Protein AF-X1PPK2-F1 (afdb_monomer)

Solvent-accessible surface area (backbone atoms only — not comparable to full-atom values): 7615 Å² total; per-residue (Å²): 121,69,66,65,54,54,52,51,52,50,57,56,57,75,68,59,89,63,65,66,67,60,60,50,61,75,38,48,66,65,49,51,57,54,49,51,55,31,54,77,67,44,53,48,59,56,60,66,64,63,65,46,73,66,61,50,49,51,48,36,63,73,54,43,56,76,44,48,62,61,53,51,64,71,42,44,66,58,52,52,54,48,46,67,59,46,49,61,52,51,51,56,45,51,56,57,46,70,77,47,70,69,88,47,71,68,32,45,51,51,46,51,53,53,44,55,56,55,56,70,69,67,75,87,73,72,82,82,126

pLDDT: mean 92.67, std 8.76, range [48.91, 98.0]

Mean predicted aligned error: 8.3 Å

Organism: NCBI:txid412755

Sequence (129 aa):
MNKRRNERIRSGVEKVTEAPGKKAAAAVEKMRVNINAALDSGRWEAEVGRVTLEEWRSKMLEKGVPRVRAGAEAAKPEMEAFSAALFPHIES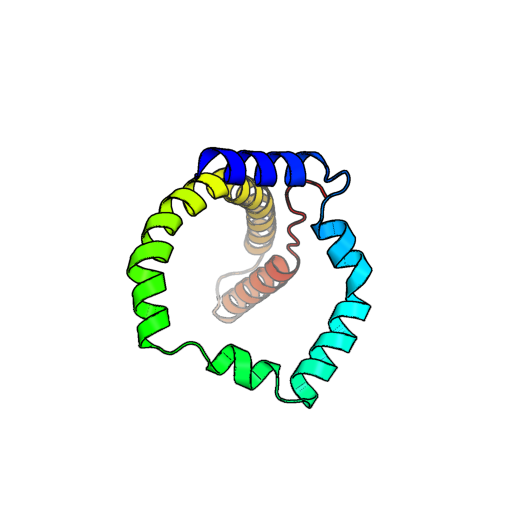QQAKLKAMPSVSLEDNISRMVTFVRGMAEFTWKGRAR

Radius of gyration: 23.47 Å; Cα contacts (8 Å, |Δi|>4): 35; chains: 1; bounding box: 45×36×68 Å

Structure (mmCIF, N/CA/C/O backbone):
data_AF-X1PPK2-F1
#
_entry.id   AF-X1PPK2-F1
#
loop_
_atom_site.group_PDB
_atom_site.id
_atom_site.type_symbol
_atom_site.label_atom_id
_atom_site.label_alt_id
_atom_site.label_comp_id
_atom_site.label_asym_id
_atom_site.label_entity_id
_atom_site.label_seq_id
_atom_site.pdbx_PDB_ins_code
_atom_site.Cartn_x
_atom_site.Cartn_y
_atom_site.Cartn_z
_atom_site.occupancy
_atom_site.B_iso_or_equiv
_atom_site.auth_seq_id
_atom_site.auth_comp_id
_atom_site.auth_asym_id
_atom_site.auth_atom_id
_atom_site.pdbx_PDB_model_num
ATOM 1 N N . MET A 1 1 ? -11.012 16.366 30.500 1.00 57.69 1 MET A N 1
ATOM 2 C CA . MET A 1 1 ? -11.179 14.924 30.183 1.00 57.69 1 MET A CA 1
ATOM 3 C C . MET A 1 1 ? -10.197 14.401 29.117 1.00 57.69 1 MET A C 1
ATOM 5 O O . MET A 1 1 ? -9.641 13.331 29.316 1.00 57.69 1 MET A O 1
ATOM 9 N N . ASN A 1 2 ? -9.893 15.149 28.042 1.00 61.66 2 ASN A N 1
ATOM 10 C CA . ASN A 1 2 ? -8.995 14.695 26.954 1.00 61.66 2 ASN A CA 1
ATOM 11 C C . ASN A 1 2 ? -7.517 14.460 27.341 1.00 61.66 2 ASN A C 1
ATOM 13 O O . ASN A 1 2 ? -6.876 13.585 26.763 1.00 61.66 2 ASN A O 1
ATOM 17 N N . LYS A 1 3 ? -6.980 15.190 28.329 1.00 62.62 3 LYS A N 1
ATOM 18 C CA . LYS A 1 3 ? -5.562 15.105 28.732 1.00 62.62 3 LYS A CA 1
ATOM 19 C C . LYS A 1 3 ? -5.167 13.709 29.261 1.00 62.62 3 LYS A C 1
ATOM 21 O O . LYS A 1 3 ? -4.239 13.105 28.735 1.00 62.62 3 LYS A O 1
ATOM 26 N N . ARG A 1 4 ? -5.982 13.126 30.158 1.00 82.19 4 ARG A N 1
ATOM 27 C CA . ARG A 1 4 ? -5.773 11.771 30.721 1.00 82.19 4 ARG A CA 1
ATOM 28 C C . ARG A 1 4 ? -5.821 10.654 29.670 1.00 82.19 4 ARG A C 1
ATOM 30 O O . ARG A 1 4 ? -5.131 9.651 29.803 1.00 82.19 4 ARG A O 1
ATOM 37 N N . ARG A 1 5 ? -6.637 10.794 28.617 1.00 82.44 5 ARG A N 1
ATOM 38 C CA . ARG A 1 5 ? -6.713 9.801 27.527 1.00 82.44 5 ARG A CA 1
ATOM 39 C C . ARG A 1 5 ? -5.435 9.803 26.692 1.00 82.44 5 ARG A C 1
ATOM 41 O O . ARG A 1 5 ? -4.897 8.738 26.412 1.00 82.44 5 ARG A O 1
ATOM 48 N N . ASN A 1 6 ? -4.951 10.984 26.314 1.00 89.56 6 ASN A N 1
ATOM 49 C CA . ASN A 1 6 ? -3.741 11.104 25.503 1.00 89.56 6 ASN A CA 1
ATOM 50 C C . ASN A 1 6 ? -2.504 10.612 26.272 1.00 89.56 6 ASN A C 1
ATOM 52 O O . ASN A 1 6 ? -1.660 9.938 25.692 1.00 89.56 6 ASN A O 1
ATOM 56 N N . GLU A 1 7 ? -2.433 10.871 27.580 1.00 90.94 7 GLU A N 1
ATOM 57 C CA . GLU A 1 7 ? -1.380 10.343 28.460 1.00 90.94 7 GLU A CA 1
ATOM 58 C C . GLU A 1 7 ? -1.418 8.810 28.555 1.00 90.94 7 GLU A C 1
ATOM 60 O O . GLU A 1 7 ? -0.377 8.164 28.467 1.00 90.94 7 GLU A O 1
ATOM 65 N N . ARG A 1 8 ? -2.611 8.204 28.642 1.00 90.50 8 ARG A N 1
ATOM 66 C CA . ARG A 1 8 ? -2.763 6.738 28.611 1.00 90.50 8 ARG A CA 1
ATOM 67 C C . ARG A 1 8 ? -2.324 6.127 27.282 1.00 90.50 8 ARG A C 1
ATOM 69 O O . ARG A 1 8 ? -1.670 5.090 27.295 1.00 90.50 8 ARG A O 1
ATOM 76 N N . ILE A 1 9 ? -2.672 6.755 26.155 1.00 91.31 9 ILE A N 1
ATOM 77 C CA . ILE A 1 9 ? -2.232 6.300 24.826 1.00 91.31 9 ILE A CA 1
ATOM 78 C C . ILE A 1 9 ? -0.709 6.375 24.734 1.00 91.31 9 ILE A C 1
ATOM 80 O O . ILE A 1 9 ? -0.082 5.387 24.366 1.00 91.31 9 ILE A O 1
ATOM 84 N N . ARG A 1 10 ? -0.117 7.510 25.128 1.00 91.81 10 ARG A N 1
ATOM 85 C CA . ARG A 1 10 ? 1.337 7.693 25.145 1.00 91.81 10 ARG A CA 1
ATOM 86 C C . ARG A 1 10 ? 2.023 6.608 25.976 1.00 91.81 10 ARG A C 1
ATOM 88 O O . ARG A 1 10 ? 2.861 5.894 25.444 1.00 91.81 10 ARG A O 1
ATOM 95 N N . SER A 1 11 ? 1.589 6.415 27.222 1.00 93.19 11 SER A N 1
ATOM 96 C CA . SER A 1 11 ? 2.155 5.392 28.109 1.00 93.19 11 SER A CA 1
ATOM 97 C C . SER A 1 11 ? 2.002 3.972 27.551 1.00 93.19 11 SER A C 1
ATOM 99 O O . SER A 1 11 ? 2.882 3.137 27.734 1.00 93.19 11 SER A O 1
ATOM 101 N N . GLY A 1 12 ? 0.896 3.674 26.862 1.00 91.31 12 GLY A N 1
ATOM 102 C CA . GLY A 1 12 ? 0.707 2.389 26.190 1.00 91.31 12 GLY A CA 1
ATOM 103 C C . GLY A 1 12 ? 1.696 2.169 25.044 1.00 91.31 12 GLY A C 1
ATOM 104 O O . GLY A 1 12 ? 2.250 1.081 24.928 1.00 91.31 12 GLY A O 1
ATOM 105 N N . VAL A 1 13 ? 1.946 3.203 24.235 1.00 92.69 13 VAL A N 1
ATOM 106 C CA . VAL A 1 13 ? 2.918 3.161 23.130 1.00 92.69 13 VAL A CA 1
ATOM 107 C C . VAL A 1 13 ? 4.348 3.036 23.657 1.00 92.69 13 VAL A C 1
ATOM 109 O O . VAL A 1 13 ? 5.098 2.204 23.162 1.00 92.69 13 VAL A O 1
ATOM 112 N N . GLU A 1 14 ? 4.711 3.788 24.696 1.00 93.44 14 GLU A N 1
ATOM 113 C CA . GLU A 1 14 ? 6.047 3.747 25.317 1.00 93.44 14 GLU A CA 1
ATOM 114 C C . GLU A 1 14 ? 6.399 2.370 25.909 1.00 93.44 14 GLU A C 1
ATOM 116 O O . GLU A 1 14 ? 7.571 2.037 26.051 1.00 93.44 14 GLU A O 1
ATOM 121 N N . LYS A 1 15 ? 5.397 1.539 26.223 1.00 94.44 15 LYS A N 1
ATOM 122 C CA . LYS A 1 15 ? 5.590 0.164 26.713 1.00 94.44 15 LYS A CA 1
ATOM 123 C C . LYS A 1 15 ? 5.834 -0.865 25.604 1.00 94.44 15 LYS A C 1
ATOM 125 O O . LYS A 1 15 ? 6.106 -2.025 25.910 1.00 94.44 15 LYS A O 1
ATOM 130 N N . VAL A 1 16 ? 5.700 -0.495 24.331 1.00 92.25 16 VAL A N 1
ATOM 131 C CA . VAL A 1 16 ? 5.925 -1.409 23.205 1.00 92.25 16 VAL A CA 1
ATOM 132 C C . VAL A 1 16 ? 7.429 -1.588 22.991 1.00 92.25 16 VAL A C 1
ATOM 134 O O . VAL A 1 16 ? 8.114 -0.672 22.555 1.00 92.25 16 VAL A O 1
ATOM 137 N N . THR A 1 17 ? 7.942 -2.786 23.276 1.00 93.00 17 THR A N 1
ATOM 138 C CA . THR A 1 17 ? 9.380 -3.112 23.199 1.00 93.00 17 THR A CA 1
ATOM 139 C C . THR A 1 17 ? 9.817 -3.759 21.882 1.00 93.00 17 THR A C 1
ATOM 141 O O . THR A 1 17 ? 11.006 -3.921 21.635 1.00 93.00 17 THR A O 1
ATOM 144 N N . GLU A 1 18 ? 8.870 -4.138 21.025 1.00 91.56 18 GLU A N 1
ATOM 145 C CA . GLU A 1 18 ? 9.122 -4.742 19.715 1.00 91.56 18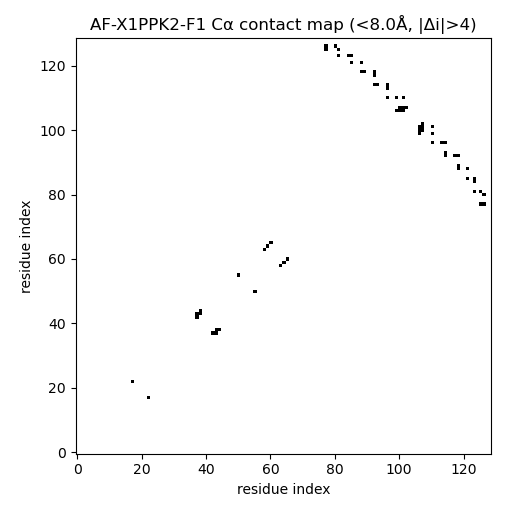 GLU A CA 1
ATOM 146 C C . GLU A 1 18 ? 8.122 -4.183 18.704 1.00 91.56 18 GLU A C 1
ATOM 148 O O . GLU A 1 18 ? 6.955 -3.973 19.041 1.00 91.56 18 GLU A O 1
ATOM 153 N N . ALA A 1 19 ? 8.561 -3.993 17.456 1.00 90.19 19 ALA A N 1
ATOM 154 C CA . ALA A 1 19 ? 7.704 -3.555 16.363 1.00 90.19 19 ALA A CA 1
ATOM 155 C C . ALA A 1 19 ? 6.437 -4.439 16.264 1.00 90.19 19 ALA A C 1
ATOM 157 O O . ALA A 1 19 ? 6.545 -5.635 15.975 1.00 90.19 19 ALA A O 1
ATOM 158 N N . PRO A 1 20 ? 5.222 -3.882 16.442 1.00 91.00 20 PRO A N 1
ATOM 159 C CA . PRO A 1 20 ? 3.982 -4.661 16.408 1.00 91.00 20 PRO A CA 1
ATOM 160 C C . PRO A 1 20 ? 3.793 -5.443 15.104 1.00 91.00 20 PRO A C 1
ATOM 162 O O . PRO A 1 20 ? 3.278 -6.559 15.121 1.00 91.00 20 PRO A O 1
ATOM 165 N N . GLY A 1 21 ? 4.269 -4.893 13.980 1.00 91.12 21 GLY A N 1
ATOM 166 C CA . GLY A 1 21 ? 4.233 -5.554 12.675 1.00 91.12 21 GLY A CA 1
ATOM 167 C C . GLY A 1 21 ? 5.042 -6.853 12.622 1.00 91.12 21 GLY A C 1
ATOM 168 O O . GLY A 1 21 ? 4.612 -7.805 11.979 1.00 91.12 21 GLY A O 1
ATOM 169 N N . LYS A 1 22 ? 6.160 -6.945 13.354 1.00 92.75 22 LYS A N 1
ATOM 170 C CA . LYS A 1 22 ? 6.966 -8.172 13.434 1.00 92.75 22 LYS A CA 1
ATOM 171 C C . LYS A 1 22 ? 6.213 -9.282 14.168 1.00 92.75 22 LYS A C 1
ATOM 173 O O . LYS A 1 22 ? 6.128 -10.402 13.669 1.00 92.75 22 LYS A O 1
ATOM 178 N N . LYS A 1 23 ? 5.582 -8.948 15.298 1.00 91.56 23 LYS A N 1
ATOM 179 C CA . LYS A 1 23 ? 4.698 -9.877 16.022 1.00 91.56 23 LYS A CA 1
ATOM 180 C C . LYS A 1 23 ? 3.504 -10.310 15.171 1.00 91.56 23 LYS A C 1
ATOM 182 O O . LYS A 1 23 ? 3.147 -11.484 15.182 1.00 91.56 23 LYS A O 1
ATOM 187 N N . ALA A 1 24 ? 2.906 -9.384 14.421 1.00 92.19 24 ALA A N 1
ATOM 188 C CA . ALA A 1 24 ? 1.793 -9.691 13.527 1.00 92.19 24 ALA A CA 1
ATOM 189 C C . ALA A 1 24 ? 2.212 -10.650 12.401 1.00 92.19 24 ALA A C 1
ATOM 191 O O . ALA A 1 24 ? 1.521 -11.635 12.156 1.00 92.19 24 ALA A O 1
ATOM 192 N N . ALA A 1 25 ? 3.369 -10.415 11.773 1.00 93.06 25 ALA A N 1
ATOM 193 C CA . ALA A 1 25 ? 3.905 -11.284 10.728 1.00 93.06 25 ALA A CA 1
ATOM 194 C C . ALA A 1 25 ? 4.167 -12.712 11.237 1.00 93.06 25 ALA A C 1
ATOM 196 O O . ALA A 1 25 ? 3.813 -13.680 10.568 1.00 93.06 25 ALA A O 1
ATOM 197 N N . ALA A 1 26 ? 4.707 -12.855 12.451 1.00 95.06 26 ALA A N 1
ATOM 198 C CA . ALA A 1 26 ? 4.906 -14.161 13.081 1.00 95.06 26 ALA A CA 1
ATOM 199 C C . ALA A 1 26 ? 3.586 -14.909 13.369 1.00 95.06 26 ALA A C 1
ATOM 201 O O . ALA A 1 26 ? 3.579 -16.130 13.490 1.00 95.06 26 ALA A O 1
ATOM 202 N N . ALA A 1 27 ? 2.460 -14.194 13.455 1.00 95.75 27 ALA A N 1
ATOM 203 C CA . ALA A 1 27 ? 1.139 -14.749 13.738 1.00 95.75 27 ALA A CA 1
ATOM 204 C C . ALA A 1 27 ? 0.289 -15.011 12.476 1.00 95.75 27 ALA A C 1
ATOM 206 O O . ALA A 1 27 ? -0.929 -15.177 12.590 1.00 95.75 27 ALA A O 1
ATOM 207 N N . VAL A 1 28 ? 0.898 -15.062 11.284 1.00 96.50 28 VAL A N 1
ATOM 208 C CA . VAL A 1 28 ? 0.178 -15.207 10.004 1.00 96.50 28 VAL A CA 1
ATOM 209 C C . VAL A 1 28 ? -0.742 -16.431 9.961 1.00 96.50 28 VAL A C 1
ATOM 211 O O . VAL A 1 28 ? -1.869 -16.329 9.482 1.00 96.50 28 VAL A O 1
ATOM 214 N N . GLU A 1 29 ? -0.327 -17.565 10.526 1.00 97.25 29 GLU A N 1
ATOM 215 C CA . GLU A 1 29 ? -1.152 -18.776 10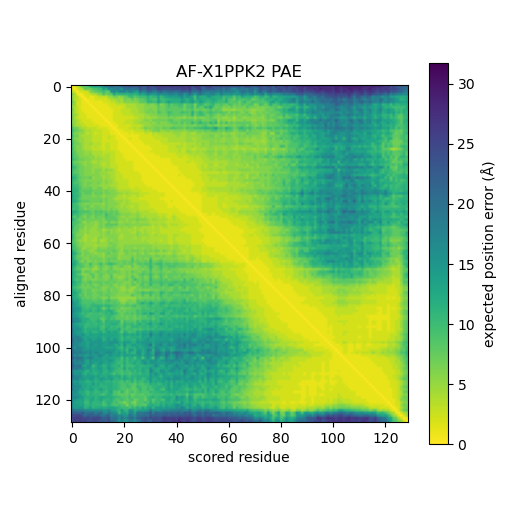.489 1.00 97.25 29 GLU A CA 1
ATOM 216 C C . GLU A 1 29 ? -2.368 -18.670 11.414 1.00 97.25 29 GLU A C 1
ATOM 218 O O . GLU A 1 29 ? -3.489 -19.006 11.038 1.00 97.25 29 GLU A O 1
ATOM 223 N N . LYS A 1 30 ? -2.186 -18.062 12.594 1.00 97.06 30 LYS A N 1
ATOM 224 C CA . LYS A 1 30 ? -3.306 -17.723 13.478 1.00 97.06 30 LYS A CA 1
ATOM 225 C C . LYS A 1 30 ? -4.293 -16.789 12.775 1.00 97.06 30 LYS A C 1
ATOM 227 O O . LYS A 1 30 ? -5.501 -16.954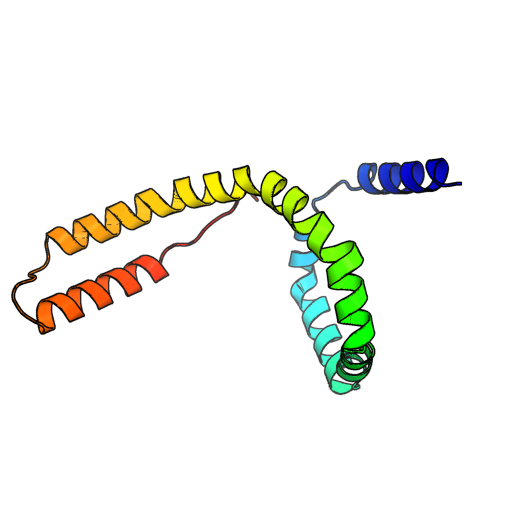 12.937 1.00 97.06 30 LYS A O 1
ATOM 232 N N . MET A 1 31 ? -3.808 -15.805 12.018 1.00 96.81 31 MET A N 1
ATOM 233 C CA . MET A 1 31 ? -4.669 -14.918 11.233 1.00 96.81 31 MET A CA 1
ATOM 234 C C . MET A 1 31 ? -5.449 -15.702 10.172 1.00 96.81 31 MET A C 1
ATOM 236 O O . MET A 1 31 ? -6.665 -15.542 10.099 1.00 96.81 31 MET A O 1
ATOM 240 N N . ARG A 1 32 ? -4.784 -16.582 9.412 1.00 97.50 32 ARG A N 1
ATOM 241 C CA . ARG A 1 32 ? -5.408 -17.412 8.368 1.00 97.50 32 ARG A CA 1
ATOM 242 C C . ARG A 1 32 ? -6.572 -18.239 8.914 1.00 97.50 32 ARG A C 1
ATOM 244 O O . ARG A 1 32 ? -7.688 -18.114 8.416 1.00 97.50 32 ARG A O 1
ATOM 251 N N . VAL A 1 33 ? -6.330 -19.021 9.967 1.00 98.00 33 VAL A N 1
ATOM 252 C CA . VAL A 1 33 ? -7.351 -19.889 10.581 1.00 98.00 33 VAL A CA 1
ATOM 253 C C . VAL A 1 33 ? -8.562 -19.080 11.050 1.00 98.00 33 VAL A C 1
ATOM 255 O O . VAL A 1 33 ? -9.704 -19.437 10.771 1.00 98.00 33 VAL A O 1
ATOM 258 N N . ASN A 1 34 ? -8.327 -17.956 11.733 1.00 97.06 34 ASN A N 1
ATOM 259 C CA . ASN A 1 34 ? -9.415 -17.153 12.292 1.00 97.06 34 ASN A CA 1
ATOM 260 C C . ASN A 1 34 ? -10.199 -16.368 11.234 1.00 97.06 34 ASN A C 1
ATOM 262 O O . ASN A 1 34 ? -11.391 -16.129 11.431 1.00 97.06 34 ASN A O 1
ATOM 266 N N . ILE A 1 35 ? -9.556 -15.954 10.137 1.00 96.12 35 ILE A N 1
ATOM 267 C CA . ILE A 1 35 ? -10.252 -15.316 9.015 1.00 96.12 35 ILE A CA 1
ATOM 268 C C . ILE A 1 35 ? -11.166 -16.324 8.334 1.00 96.12 35 ILE A C 1
ATOM 270 O O . ILE A 1 35 ? -12.336 -16.008 8.155 1.00 96.12 35 ILE A O 1
ATOM 274 N N . ASN A 1 36 ? -10.686 -17.535 8.039 1.00 98.00 36 ASN A N 1
ATOM 275 C CA . ASN A 1 36 ? -11.521 -18.567 7.420 1.00 98.00 36 ASN A CA 1
ATOM 276 C C . ASN A 1 36 ? -12.751 -18.872 8.283 1.00 98.00 36 ASN A C 1
ATOM 278 O O . ASN A 1 36 ? -13.869 -18.757 7.805 1.00 98.00 36 ASN A O 1
ATOM 282 N N . ALA A 1 37 ? -12.572 -19.076 9.591 1.00 97.94 37 ALA A N 1
ATOM 283 C CA . ALA A 1 37 ? -13.705 -19.259 10.501 1.00 97.94 37 ALA A CA 1
ATOM 284 C C . ALA A 1 37 ? -14.679 -18.057 10.526 1.00 97.94 37 ALA A C 1
ATOM 286 O O . ALA A 1 37 ? -15.886 -18.223 10.715 1.00 97.94 37 ALA A O 1
ATOM 287 N N . ALA A 1 38 ? -14.185 -16.823 10.361 1.00 97.88 38 ALA A N 1
ATOM 288 C CA . ALA A 1 38 ? -15.030 -15.627 10.295 1.00 97.88 38 ALA A CA 1
ATOM 289 C C . ALA A 1 38 ? -15.812 -15.511 8.977 1.00 97.88 38 ALA A C 1
ATOM 291 O O . ALA A 1 38 ? -16.912 -14.956 8.983 1.00 97.88 38 ALA A O 1
ATOM 292 N N . LEU A 1 39 ? -15.229 -15.998 7.879 1.00 97.44 39 LEU A N 1
ATOM 293 C CA . LEU A 1 39 ? -15.878 -16.100 6.575 1.00 97.44 39 LEU A CA 1
ATOM 294 C C . LEU A 1 39 ? -16.951 -17.193 6.614 1.00 97.44 39 LEU A C 1
ATOM 296 O O . LEU A 1 39 ? -18.111 -16.900 6.351 1.00 97.44 39 LEU A O 1
ATOM 300 N N . ASP A 1 40 ? -16.595 -18.398 7.064 1.00 97.94 40 ASP A N 1
ATOM 301 C CA . ASP A 1 40 ? -17.493 -19.561 7.114 1.00 97.94 40 ASP A CA 1
ATOM 302 C C . ASP A 1 40 ? -18.720 -19.322 8.008 1.00 97.94 40 ASP A C 1
ATOM 304 O O . ASP A 1 40 ? -19.810 -19.818 7.742 1.00 97.94 40 ASP A O 1
ATOM 308 N N . SER A 1 41 ? -18.560 -18.533 9.075 1.00 97.69 41 SER A N 1
ATOM 309 C CA . SER A 1 41 ? -19.662 -18.168 9.978 1.00 97.69 41 SER A CA 1
ATOM 310 C C . SER A 1 41 ? -20.534 -17.007 9.483 1.00 97.69 41 SER A C 1
ATOM 312 O O . SER A 1 41 ? -21.475 -16.630 10.180 1.00 97.69 41 SER A O 1
ATOM 314 N N . GLY A 1 42 ? -20.208 -16.373 8.350 1.00 97.44 42 GLY A N 1
ATOM 315 C CA . GLY A 1 42 ? -20.902 -15.182 7.836 1.00 97.44 42 GLY A CA 1
ATOM 316 C C . GLY A 1 42 ? -20.675 -13.901 8.653 1.00 97.44 42 GLY A C 1
ATOM 317 O O . GLY A 1 42 ? -21.139 -12.823 8.276 1.00 97.44 42 GLY A O 1
ATOM 318 N N . ARG A 1 43 ? -19.921 -13.968 9.762 1.00 97.25 43 ARG A N 1
ATOM 319 C CA . ARG A 1 43 ? -19.628 -12.804 10.617 1.00 97.25 43 ARG A CA 1
ATOM 320 C C . ARG A 1 43 ? -18.933 -11.699 9.831 1.00 97.25 43 ARG A C 1
ATOM 322 O O . ARG A 1 43 ? -19.218 -10.525 10.045 1.00 97.25 43 ARG A O 1
ATOM 329 N N . TRP A 1 44 ? -17.997 -12.066 8.959 1.00 97.12 44 TRP A N 1
ATOM 330 C CA . TRP A 1 44 ? -17.266 -11.087 8.162 1.00 97.12 44 TRP A CA 1
ATOM 331 C C . TRP A 1 44 ? -18.202 -10.288 7.245 1.00 97.12 44 TRP A C 1
ATOM 333 O O . TRP A 1 44 ? -18.138 -9.060 7.239 1.00 97.12 44 TRP A O 1
ATOM 343 N N . GLU A 1 45 ? -19.110 -10.967 6.541 1.00 96.62 45 GLU A N 1
ATOM 344 C CA . GLU A 1 45 ? -20.059 -10.333 5.618 1.00 96.62 45 GLU A CA 1
ATOM 345 C C . GLU A 1 45 ? -21.004 -9.381 6.355 1.00 96.62 45 GLU A C 1
ATOM 347 O O . GLU A 1 45 ? -21.159 -8.226 5.952 1.00 96.62 45 GLU A O 1
ATOM 352 N N . ALA A 1 46 ? -21.567 -9.828 7.481 1.00 96.69 46 ALA A N 1
ATOM 353 C CA . ALA A 1 46 ? -22.462 -9.017 8.302 1.00 96.69 46 ALA A CA 1
ATOM 354 C C . ALA A 1 46 ? -21.782 -7.734 8.815 1.00 96.69 46 ALA A C 1
ATOM 356 O O . ALA A 1 46 ? -22.372 -6.654 8.795 1.00 96.69 46 ALA A O 1
ATOM 357 N N . GLU A 1 47 ? -20.529 -7.832 9.259 1.00 95.31 47 GLU A N 1
ATOM 358 C CA . GLU A 1 47 ? -19.787 -6.699 9.817 1.00 95.31 47 GLU A CA 1
ATOM 359 C C . GLU A 1 47 ? -19.332 -5.703 8.743 1.00 95.31 47 GLU A C 1
ATOM 361 O O . GLU A 1 47 ? -19.421 -4.491 8.958 1.00 95.31 47 GLU A O 1
ATOM 366 N N . VAL A 1 48 ? -18.872 -6.187 7.584 1.00 94.00 48 VAL A N 1
ATOM 367 C CA . VAL A 1 48 ? -18.475 -5.322 6.459 1.00 94.00 48 VAL A CA 1
ATOM 368 C C . VAL A 1 48 ? -19.695 -4.639 5.840 1.00 94.00 48 VAL A C 1
ATOM 370 O O . VAL A 1 48 ? -19.630 -3.449 5.532 1.00 94.00 48 VAL A O 1
ATOM 373 N N . GLY A 1 49 ? -20.821 -5.348 5.723 1.00 94.69 49 GLY A N 1
ATOM 374 C CA . GLY A 1 49 ? -22.080 -4.801 5.213 1.00 94.69 49 GLY A CA 1
ATOM 375 C C . GLY A 1 49 ? -22.793 -3.839 6.170 1.00 94.69 49 GLY A C 1
ATOM 376 O O . GLY A 1 49 ? -23.716 -3.142 5.755 1.00 94.69 49 GLY A O 1
ATOM 377 N N . ARG A 1 50 ? -22.375 -3.763 7.442 1.00 96.69 50 ARG A N 1
ATOM 378 C CA . ARG A 1 50 ? -23.039 -2.938 8.465 1.00 96.69 50 ARG A CA 1
ATOM 379 C C . ARG A 1 50 ? -22.941 -1.435 8.201 1.00 96.69 50 ARG A C 1
ATOM 381 O O . ARG A 1 50 ? -23.833 -0.693 8.601 1.00 96.69 50 ARG A O 1
ATOM 388 N N . VAL A 1 51 ? -21.851 -0.966 7.593 1.00 94.69 51 VAL A N 1
ATOM 389 C CA . VAL A 1 51 ? -21.648 0.470 7.349 1.00 94.69 51 VAL A CA 1
ATOM 390 C C . VAL A 1 51 ? -22.420 0.876 6.101 1.00 94.69 51 VAL A C 1
ATOM 392 O O . VAL A 1 51 ? -22.118 0.421 4.999 1.00 94.69 51 VAL A O 1
ATOM 395 N N . THR A 1 52 ? -23.401 1.763 6.259 1.00 95.94 52 THR A N 1
ATOM 396 C CA . THR A 1 52 ? -24.196 2.242 5.124 1.00 95.94 52 THR A CA 1
ATOM 397 C C . THR A 1 52 ? -23.381 3.174 4.227 1.00 95.94 52 THR A C 1
ATOM 399 O O . THR A 1 52 ? -22.408 3.805 4.653 1.00 95.94 52 THR A O 1
ATOM 402 N N . LEU A 1 53 ? -23.813 3.317 2.971 1.00 95.31 53 LEU A N 1
ATOM 403 C CA . LEU A 1 53 ? -23.203 4.260 2.031 1.00 95.31 53 LEU A CA 1
ATOM 404 C C . LEU A 1 53 ? -23.225 5.702 2.563 1.00 95.31 53 LEU A C 1
ATOM 406 O O . LEU A 1 53 ? -22.263 6.445 2.374 1.00 95.31 53 LEU A O 1
ATOM 410 N N . GLU A 1 54 ? -24.310 6.097 3.227 1.00 97.62 54 GLU A N 1
ATOM 411 C CA . GLU A 1 54 ? -24.463 7.433 3.803 1.00 97.62 54 GLU A CA 1
ATOM 412 C C . GLU A 1 54 ? -23.477 7.670 4.953 1.00 97.62 54 GLU A C 1
ATOM 414 O O . GLU A 1 54 ? -22.735 8.656 4.936 1.00 97.62 54 GLU A O 1
ATOM 419 N N . GLU A 1 55 ? -23.389 6.729 5.899 1.00 96.94 55 GLU A N 1
ATOM 420 C CA . GLU A 1 55 ? -22.441 6.812 7.011 1.00 96.94 55 GLU A CA 1
ATOM 421 C C . GLU A 1 55 ? -20.995 6.854 6.502 1.00 96.94 55 GLU A C 1
ATOM 423 O O . GLU A 1 55 ? -20.176 7.646 6.983 1.00 96.94 55 GLU A O 1
ATOM 428 N N . TRP A 1 56 ? -20.675 6.029 5.502 1.00 96.69 56 TRP A N 1
ATOM 429 C CA . TRP A 1 56 ? -19.357 6.027 4.877 1.00 96.69 56 TRP A CA 1
ATOM 430 C C . TRP A 1 56 ? -19.037 7.378 4.226 1.00 96.69 56 TRP A C 1
ATOM 432 O O . TRP A 1 56 ? -17.959 7.928 4.471 1.00 96.69 56 TRP A O 1
ATOM 442 N N . ARG A 1 57 ? -19.974 7.955 3.458 1.00 97.06 57 ARG A N 1
ATOM 443 C CA . ARG A 1 57 ? -19.798 9.264 2.805 1.00 97.06 57 ARG A CA 1
ATOM 444 C C . ARG A 1 57 ? -19.556 10.371 3.825 1.00 97.06 57 ARG A C 1
ATOM 446 O O . ARG A 1 57 ? -18.571 11.093 3.683 1.00 97.06 57 ARG A O 1
ATOM 453 N N . SER A 1 58 ? -20.388 10.469 4.863 1.00 97.94 58 SER A N 1
ATOM 454 C CA . SER A 1 58 ? -20.213 11.471 5.926 1.00 97.94 58 SER A CA 1
ATOM 455 C C . SER A 1 58 ? -18.842 11.326 6.599 1.00 97.94 58 SER A C 1
ATOM 457 O O . SER A 1 58 ? -18.059 12.278 6.622 1.00 97.94 58 SER A O 1
ATOM 459 N N . LYS A 1 59 ? -18.459 10.117 7.043 1.00 96.88 59 LYS A N 1
ATOM 460 C CA . LYS A 1 59 ? -17.148 9.896 7.685 1.00 96.88 59 LYS A CA 1
ATOM 461 C C . LYS A 1 59 ? -15.976 10.233 6.766 1.00 96.88 59 LYS A C 1
ATOM 463 O O . LYS A 1 59 ? -14.984 10.802 7.234 1.00 96.88 59 LYS A O 1
ATOM 468 N N . MET A 1 60 ? -16.058 9.886 5.485 1.00 96.44 60 MET A N 1
ATOM 469 C CA . MET A 1 60 ? -14.994 10.186 4.532 1.00 96.44 60 MET A CA 1
ATOM 470 C C . MET A 1 60 ? -14.873 11.681 4.261 1.00 96.44 60 MET A C 1
ATOM 472 O O . MET A 1 60 ? -13.759 12.195 4.326 1.00 96.44 60 MET A O 1
ATOM 476 N N . LEU A 1 61 ? -15.978 12.388 4.027 1.00 96.19 61 LEU A N 1
ATOM 477 C CA . LEU A 1 61 ? -15.954 13.826 3.746 1.00 96.19 61 LEU A CA 1
ATOM 478 C C . LEU A 1 61 ? -15.526 14.643 4.971 1.00 96.19 61 LEU A C 1
ATOM 480 O O . LEU A 1 61 ? -14.675 15.521 4.862 1.00 96.19 61 LEU A O 1
ATOM 484 N N . GLU A 1 62 ? -16.055 14.323 6.150 1.00 96.50 62 GLU A N 1
ATOM 485 C CA . GLU A 1 62 ? -15.847 15.131 7.356 1.00 96.50 62 GLU A CA 1
ATOM 486 C C . GLU A 1 62 ? -14.552 14.794 8.104 1.00 96.50 62 GLU A C 1
ATOM 488 O O . GLU A 1 62 ? -13.993 15.643 8.799 1.00 96.50 62 GLU A O 1
ATOM 493 N N . LYS A 1 63 ? -14.066 13.546 8.017 1.00 94.56 63 LYS A N 1
ATOM 494 C CA . LYS A 1 63 ? -12.892 13.082 8.786 1.00 94.56 63 LYS A CA 1
ATOM 495 C C . LYS A 1 63 ? -11.777 12.543 7.907 1.00 94.56 63 LYS A C 1
ATOM 497 O O . LYS A 1 63 ? -10.612 12.778 8.220 1.00 94.56 63 LYS A O 1
ATOM 502 N N . GLY A 1 64 ? -12.114 11.802 6.855 1.00 93.19 64 GLY A N 1
ATOM 503 C CA . GLY A 1 64 ? -11.142 11.203 5.940 1.00 93.19 64 GLY A CA 1
ATOM 504 C C . GLY A 1 64 ? -10.374 12.262 5.154 1.00 93.19 64 GLY A C 1
ATOM 505 O O . GLY A 1 64 ? -9.170 12.418 5.353 1.00 93.19 64 GLY A O 1
ATOM 506 N N . VAL A 1 65 ? -11.079 13.026 4.317 1.00 93.69 65 VAL A N 1
ATOM 507 C CA . VAL A 1 65 ? -10.509 14.038 3.412 1.00 93.69 65 VAL A CA 1
ATOM 508 C C . VAL A 1 65 ? -9.610 15.041 4.148 1.00 93.69 65 VAL A C 1
ATOM 510 O O . VAL A 1 65 ? -8.469 15.216 3.713 1.00 93.69 65 VAL A O 1
ATOM 513 N N . PRO A 1 66 ? -10.004 15.621 5.303 1.00 94.69 66 PRO A N 1
ATOM 514 C CA . PRO A 1 66 ? -9.124 16.535 6.034 1.00 94.69 66 PRO A CA 1
ATOM 515 C C . PRO A 1 66 ? -7.796 15.909 6.493 1.00 94.69 66 PRO A C 1
ATOM 517 O O . PRO A 1 66 ? -6.806 16.619 6.659 1.00 94.69 66 PRO A O 1
ATOM 520 N N . ARG A 1 67 ? -7.743 14.584 6.696 1.00 93.75 67 ARG A N 1
ATOM 521 C CA . ARG A 1 67 ? -6.536 13.86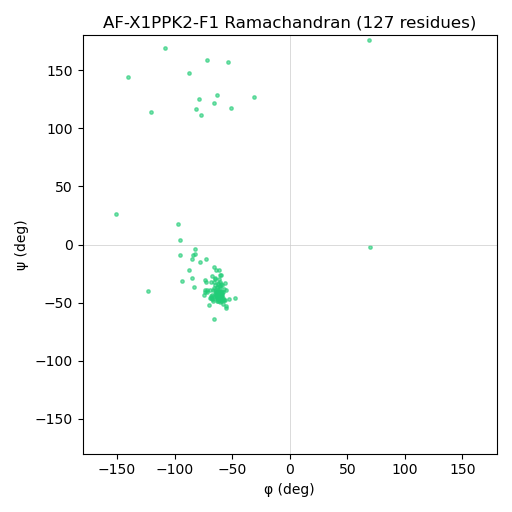7 7.150 1.00 93.75 67 ARG A CA 1
ATOM 522 C C . ARG A 1 67 ? -5.619 13.438 6.010 1.00 93.75 67 ARG A C 1
ATOM 524 O O . ARG A 1 67 ? -4.431 13.238 6.261 1.00 93.75 67 ARG A O 1
ATOM 531 N N . VAL A 1 68 ? -6.134 13.326 4.781 1.00 91.38 68 VAL A N 1
ATOM 532 C CA . VAL A 1 68 ? -5.361 12.859 3.615 1.00 91.38 68 VAL A CA 1
ATOM 533 C C . VAL A 1 68 ? -4.123 13.720 3.399 1.00 91.38 68 VAL A C 1
ATOM 535 O O . VAL A 1 68 ? -3.029 13.179 3.277 1.00 91.38 68 VAL A O 1
ATOM 538 N N . ARG A 1 69 ? -4.262 15.052 3.426 1.00 89.12 69 ARG A N 1
ATOM 539 C CA . ARG A 1 69 ? -3.127 15.961 3.202 1.00 89.12 69 ARG A CA 1
ATOM 540 C C . ARG A 1 69 ? -2.017 15.755 4.232 1.00 89.12 69 ARG A C 1
ATOM 542 O O . ARG A 1 69 ? -0.865 15.608 3.854 1.00 89.12 69 ARG A O 1
ATOM 549 N N . ALA A 1 70 ? -2.357 15.710 5.520 1.00 91.56 70 ALA A N 1
ATOM 550 C CA . ALA A 1 70 ? -1.366 15.518 6.578 1.00 91.56 70 ALA A CA 1
ATOM 551 C C . ALA A 1 70 ? -0.666 14.151 6.472 1.00 91.56 70 ALA A C 1
ATOM 553 O O . ALA A 1 70 ? 0.548 14.071 6.644 1.00 91.56 70 ALA A O 1
ATOM 554 N N . GLY A 1 71 ? -1.417 13.093 6.147 1.00 89.56 71 GLY A N 1
ATOM 555 C CA . GLY A 1 71 ? -0.851 11.765 5.906 1.00 89.56 71 GLY A CA 1
ATOM 556 C C . GLY A 1 71 ? 0.078 11.730 4.691 1.00 89.56 71 GLY A C 1
ATOM 557 O O . GLY A 1 71 ? 1.169 11.176 4.777 1.00 89.56 71 GLY A O 1
ATOM 558 N N . ALA A 1 72 ? -0.316 12.369 3.587 1.00 90.19 72 ALA A N 1
ATOM 559 C CA . ALA A 1 72 ? 0.487 12.446 2.370 1.00 90.19 72 ALA A CA 1
ATOM 560 C C . ALA A 1 72 ? 1.804 13.202 2.595 1.00 90.19 72 ALA A C 1
ATOM 562 O O . ALA A 1 72 ? 2.861 12.718 2.202 1.00 90.19 72 ALA A O 1
ATOM 563 N N . GLU A 1 73 ? 1.759 14.348 3.281 1.00 92.44 73 GLU A N 1
ATOM 564 C CA . GLU A 1 73 ? 2.961 15.108 3.646 1.00 92.44 73 GLU A CA 1
ATOM 565 C C . GLU A 1 73 ? 3.918 14.278 4.514 1.00 92.44 73 GLU A C 1
ATOM 567 O O . GLU A 1 73 ? 5.118 14.248 4.253 1.00 92.44 73 GLU A O 1
ATOM 572 N N . ALA A 1 74 ? 3.392 13.538 5.496 1.00 91.19 74 ALA A N 1
ATOM 573 C CA . ALA A 1 74 ? 4.199 12.666 6.349 1.00 91.19 74 ALA A CA 1
ATOM 574 C C . ALA A 1 74 ? 4.801 11.461 5.599 1.00 91.19 74 ALA A C 1
ATOM 576 O O . ALA A 1 74 ? 5.849 10.955 6.002 1.00 91.19 74 ALA A O 1
ATOM 577 N N . ALA A 1 75 ? 4.162 11.007 4.516 1.00 90.69 75 ALA A N 1
ATOM 578 C CA . ALA A 1 75 ? 4.616 9.884 3.697 1.00 90.69 75 ALA A CA 1
ATOM 579 C C . ALA A 1 75 ? 5.638 10.276 2.612 1.00 90.69 75 ALA A C 1
ATOM 581 O O . ALA A 1 75 ? 6.295 9.392 2.057 1.00 90.69 75 ALA A O 1
ATOM 582 N N . LYS A 1 76 ? 5.828 11.575 2.323 1.00 91.56 76 LYS A N 1
ATOM 583 C CA . LYS A 1 76 ? 6.790 12.055 1.309 1.00 91.56 76 LYS A CA 1
ATOM 584 C C . LYS A 1 76 ? 8.185 11.423 1.424 1.00 91.56 76 LYS A C 1
ATOM 586 O O . LYS A 1 76 ? 8.659 10.923 0.407 1.00 91.56 76 LYS A O 1
ATOM 591 N N . PRO A 1 77 ? 8.810 11.319 2.614 1.00 92.19 77 PRO A N 1
ATOM 592 C CA . PRO A 1 77 ? 10.150 10.740 2.720 1.00 92.19 77 PRO A CA 1
ATOM 593 C C . PRO A 1 77 ? 10.211 9.254 2.342 1.00 92.19 77 PRO A C 1
ATOM 595 O O . PRO A 1 77 ? 11.241 8.755 1.899 1.00 92.19 77 PRO A O 1
ATOM 598 N N . GLU A 1 78 ? 9.121 8.507 2.540 1.00 89.81 78 GLU A N 1
ATOM 599 C CA . GLU A 1 78 ? 9.045 7.109 2.106 1.00 89.81 78 GLU A CA 1
ATOM 600 C C . GLU A 1 78 ? 8.898 7.004 0.587 1.00 89.81 78 GLU A C 1
ATOM 602 O O . GLU A 1 78 ? 9.560 6.168 -0.027 1.00 89.81 78 GLU A O 1
ATOM 607 N N . MET A 1 79 ? 8.114 7.895 -0.027 1.00 91.44 79 MET A N 1
ATOM 608 C CA . MET A 1 79 ? 8.011 7.984 -1.484 1.00 91.44 79 MET A CA 1
ATOM 609 C C . MET A 1 79 ? 9.339 8.408 -2.129 1.00 91.44 79 MET A C 1
ATOM 611 O O . MET A 1 79 ? 9.725 7.856 -3.160 1.00 91.44 79 MET A O 1
ATOM 615 N N . GLU A 1 80 ? 10.073 9.339 -1.517 1.00 92.69 80 GLU A N 1
ATOM 616 C CA . GLU A 1 80 ? 11.427 9.722 -1.939 1.00 92.69 80 GLU A CA 1
ATOM 617 C C . GLU A 1 80 ? 12.389 8.530 -1.857 1.00 92.69 80 GLU A C 1
ATOM 619 O O . GLU A 1 80 ? 13.098 8.243 -2.821 1.00 92.69 80 GLU A O 1
ATOM 624 N N . ALA A 1 81 ? 12.361 7.774 -0.753 1.00 92.19 81 ALA A N 1
ATOM 625 C CA . ALA A 1 81 ? 13.187 6.579 -0.584 1.00 92.19 81 ALA A CA 1
ATOM 626 C C . ALA A 1 81 ? 12.831 5.466 -1.586 1.00 92.19 81 ALA A C 1
ATOM 628 O O . ALA A 1 81 ? 13.718 4.811 -2.134 1.00 92.19 81 ALA A O 1
ATOM 629 N N . PHE A 1 82 ? 11.541 5.253 -1.852 1.00 94.25 82 PHE A N 1
ATOM 630 C CA . PHE A 1 82 ? 11.080 4.339 -2.893 1.00 94.25 82 PHE A CA 1
ATOM 631 C C . PHE A 1 82 ? 11.571 4.779 -4.276 1.00 94.25 82 PHE A C 1
ATOM 633 O O . PHE A 1 82 ? 12.112 3.962 -5.017 1.00 94.25 82 PHE A O 1
ATOM 640 N N . SER A 1 83 ? 11.447 6.068 -4.599 1.00 92.88 83 SER A N 1
ATOM 641 C CA . SER A 1 83 ? 11.879 6.631 -5.885 1.00 92.88 83 SER A CA 1
ATOM 642 C C . SER A 1 83 ? 13.389 6.497 -6.081 1.00 92.88 83 SER A C 1
ATOM 644 O O . SER A 1 83 ? 13.833 6.081 -7.148 1.00 92.88 83 SER A O 1
ATOM 646 N N . ALA A 1 84 ? 14.176 6.750 -5.031 1.00 93.50 84 ALA A N 1
ATOM 647 C CA . ALA A 1 84 ? 15.625 6.557 -5.040 1.00 93.50 84 ALA A CA 1
ATOM 648 C C . ALA A 1 84 ? 16.033 5.094 -5.296 1.00 93.50 84 ALA A C 1
ATOM 650 O O . ALA A 1 84 ? 17.086 4.850 -5.877 1.00 93.50 84 ALA A O 1
ATOM 651 N N . ALA A 1 85 ? 15.206 4.120 -4.901 1.00 93.19 85 ALA A N 1
ATOM 652 C CA . ALA A 1 85 ? 15.427 2.708 -5.216 1.00 93.19 85 ALA A CA 1
ATOM 653 C C . ALA A 1 85 ? 14.918 2.325 -6.618 1.00 93.19 85 ALA A C 1
ATOM 655 O O . ALA A 1 85 ? 15.534 1.507 -7.301 1.00 93.19 85 ALA A O 1
ATOM 656 N N . LEU A 1 86 ? 13.795 2.901 -7.048 1.00 95.88 86 LEU A N 1
ATOM 657 C CA . LEU A 1 86 ? 13.135 2.568 -8.307 1.00 95.88 86 LEU A CA 1
ATOM 658 C C . LEU A 1 86 ? 13.865 3.140 -9.528 1.00 95.88 86 LEU A C 1
ATOM 660 O O . LEU A 1 86 ? 14.004 2.437 -10.529 1.00 95.88 86 LEU A O 1
ATOM 664 N N . PHE A 1 87 ? 14.326 4.393 -9.476 1.00 96.81 87 PHE A N 1
ATOM 665 C CA . PHE A 1 87 ? 14.925 5.051 -10.642 1.00 96.81 87 PHE A CA 1
ATOM 666 C C . PHE A 1 87 ? 16.184 4.351 -11.167 1.00 96.81 87 PHE A C 1
ATOM 668 O O . PHE A 1 87 ? 16.217 4.091 -12.370 1.00 96.81 87 PHE A O 1
ATOM 675 N N . PRO A 1 88 ? 17.147 3.916 -10.330 1.00 95.88 88 PRO A N 1
ATOM 676 C CA . PRO A 1 88 ? 18.283 3.133 -10.816 1.00 95.88 88 PRO A CA 1
ATOM 677 C C . PRO A 1 88 ? 17.857 1.831 -11.510 1.00 95.88 88 PRO A C 1
ATOM 679 O O . PRO A 1 88 ? 18.460 1.419 -12.503 1.00 95.88 88 PRO A O 1
ATOM 682 N N . HIS A 1 89 ? 16.783 1.184 -11.035 1.00 96.81 89 HIS A N 1
ATOM 683 C CA . HIS A 1 89 ? 16.242 -0.008 -11.690 1.00 96.81 89 HIS A CA 1
ATOM 684 C C . HIS A 1 89 ? 15.658 0.331 -13.062 1.00 96.81 89 HIS A C 1
ATOM 686 O O . HIS A 1 89 ? 15.998 -0.336 -14.039 1.00 96.81 89 HIS A O 1
ATOM 692 N N . ILE A 1 90 ? 14.853 1.394 -13.166 1.00 97.38 90 ILE A N 1
ATOM 693 C CA . ILE A 1 90 ? 14.312 1.882 -14.446 1.00 97.38 90 ILE A CA 1
ATOM 694 C C . ILE A 1 90 ? 15.444 2.205 -15.426 1.00 97.38 90 ILE A C 1
ATOM 696 O O . ILE A 1 90 ? 15.405 1.743 -16.568 1.00 97.38 90 ILE A O 1
ATOM 700 N N . GLU A 1 91 ? 16.464 2.944 -14.989 1.00 97.25 91 GLU A N 1
ATOM 701 C CA . GLU A 1 91 ? 17.630 3.294 -15.807 1.00 97.25 91 GLU A CA 1
ATOM 702 C C . GLU A 1 91 ? 18.358 2.043 -16.313 1.00 97.25 91 GLU A C 1
ATOM 704 O O . GLU A 1 91 ? 18.685 1.953 -17.500 1.00 97.25 91 GLU A O 1
ATOM 709 N N . SER A 1 92 ? 18.530 1.031 -15.455 1.00 96.25 92 SER A N 1
ATOM 710 C CA . SER A 1 92 ? 19.140 -0.244 -15.847 1.00 96.25 92 SER A CA 1
ATOM 711 C C . SER A 1 92 ? 18.334 -0.976 -16.928 1.00 96.25 92 SER A C 1
ATOM 713 O O . SER A 1 92 ? 18.917 -1.516 -17.871 1.00 96.25 92 SER A O 1
ATOM 715 N N . GLN A 1 93 ? 16.996 -0.962 -16.854 1.00 97.56 93 GLN A N 1
ATOM 716 C CA . GLN A 1 93 ? 16.155 -1.579 -17.882 1.00 97.56 93 GLN A CA 1
ATOM 717 C C . GLN A 1 93 ? 16.189 -0.759 -19.176 1.00 97.56 93 GLN A C 1
ATOM 719 O O . GLN A 1 93 ? 16.320 -1.331 -20.255 1.00 97.56 93 GLN A O 1
ATOM 724 N N . GLN A 1 94 ? 16.155 0.574 -19.094 1.00 96.25 94 GLN A N 1
ATOM 725 C CA . GLN A 1 94 ? 16.273 1.448 -20.266 1.00 96.25 94 GLN A CA 1
ATOM 726 C C . GLN A 1 94 ? 17.607 1.261 -20.999 1.00 96.25 94 GLN A C 1
ATOM 728 O O . GLN A 1 94 ? 17.626 1.272 -22.230 1.00 96.25 94 GLN A O 1
ATOM 733 N N . ALA A 1 95 ? 18.711 1.045 -20.278 1.00 96.00 95 ALA A N 1
ATOM 734 C CA . ALA A 1 95 ? 20.002 0.727 -20.883 1.00 96.00 95 ALA A CA 1
ATOM 735 C C . ALA A 1 95 ? 19.946 -0.568 -21.715 1.00 96.00 95 ALA A C 1
ATOM 737 O O . ALA A 1 95 ? 20.460 -0.588 -22.832 1.00 96.00 95 ALA A O 1
ATOM 738 N N . L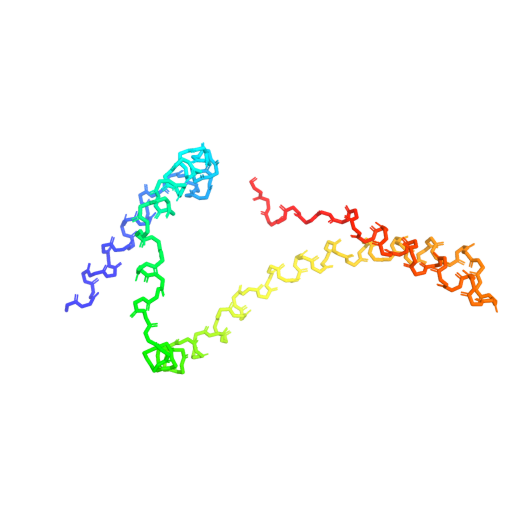YS A 1 96 ? 19.244 -1.608 -21.236 1.00 94.31 96 LYS A N 1
ATOM 739 C CA . LYS A 1 96 ? 19.007 -2.843 -22.011 1.00 94.31 96 LYS A CA 1
ATOM 740 C C . LYS A 1 96 ? 18.189 -2.569 -23.269 1.00 94.31 96 LYS A C 1
ATOM 742 O O . LYS A 1 96 ? 18.538 -3.051 -24.341 1.00 94.31 96 LYS A O 1
ATOM 747 N N . LEU A 1 97 ? 17.136 -1.753 -23.162 1.00 95.88 97 LEU A N 1
ATOM 748 C CA . LEU A 1 97 ? 16.321 -1.398 -24.324 1.00 95.88 97 LEU A CA 1
ATOM 749 C C . LEU A 1 97 ? 17.133 -0.635 -25.374 1.00 95.88 97 LEU A C 1
ATOM 751 O O . LEU A 1 97 ? 16.922 -0.843 -26.561 1.00 95.88 97 LEU A O 1
ATOM 755 N N . LYS A 1 98 ? 18.072 0.239 -24.992 1.00 95.31 98 LYS A N 1
ATOM 756 C CA . LYS A 1 98 ? 18.907 0.976 -25.963 1.00 95.31 98 LYS A CA 1
ATOM 757 C C . LYS A 1 98 ? 19.732 0.058 -26.873 1.00 95.31 98 LYS A C 1
ATOM 759 O O . LYS A 1 98 ? 20.028 0.457 -27.991 1.00 95.31 98 LYS A O 1
ATOM 764 N N . ALA A 1 99 ? 20.056 -1.155 -26.426 1.00 93.94 99 ALA A N 1
ATOM 765 C CA . ALA A 1 99 ? 20.760 -2.153 -27.230 1.00 93.94 99 ALA A CA 1
ATOM 766 C C . ALA A 1 99 ? 19.835 -2.979 -28.147 1.00 93.94 99 ALA A C 1
ATOM 768 O O . ALA A 1 99 ? 20.320 -3.748 -28.972 1.00 93.94 99 ALA A O 1
ATOM 769 N N . MET A 1 100 ? 18.512 -2.851 -28.005 1.00 96.25 100 MET A N 1
ATOM 770 C CA . MET A 1 100 ? 17.539 -3.578 -28.822 1.00 96.25 100 MET A CA 1
ATOM 771 C C . MET A 1 100 ? 17.210 -2.810 -30.112 1.00 96.25 100 MET A C 1
ATOM 773 O O . MET A 1 100 ? 17.130 -1.578 -30.070 1.00 96.25 100 MET A O 1
ATOM 777 N N . PRO A 1 101 ? 16.915 -3.508 -31.225 1.00 96.69 101 PRO A N 1
ATOM 778 C CA . PRO A 1 101 ? 16.319 -2.900 -32.415 1.00 96.69 101 PRO A CA 1
ATOM 779 C C . PRO A 1 101 ? 15.035 -2.122 -32.087 1.00 96.69 101 PRO A C 1
ATOM 781 O O . PRO A 1 101 ? 14.396 -2.370 -31.061 1.00 96.69 101 PRO A O 1
ATOM 784 N N . SER A 1 102 ? 14.660 -1.159 -32.933 1.00 94.56 102 SER A N 1
ATOM 785 C CA . SER A 1 102 ? 13.449 -0.334 -32.758 1.00 94.56 102 SER A CA 1
ATOM 786 C C . SER A 1 102 ? 12.851 0.152 -34.084 1.00 94.56 102 SER A C 1
ATOM 788 O O . SER A 1 102 ? 12.253 1.227 -34.134 1.00 94.56 102 SER A O 1
ATOM 790 N N . VAL A 1 103 ? 13.081 -0.577 -35.178 1.00 96.81 103 VAL A N 1
ATOM 791 C CA . VAL A 1 103 ? 12.746 -0.118 -36.539 1.00 96.81 103 VAL A CA 1
ATOM 792 C C . VAL A 1 103 ? 11.358 -0.605 -36.956 1.00 96.81 103 VAL A C 1
ATOM 794 O O . VAL A 1 103 ? 10.653 0.090 -37.682 1.00 96.81 103 VAL A O 1
ATOM 797 N N . SER A 1 104 ? 10.942 -1.774 -36.469 1.00 97.56 104 SER A N 1
ATOM 798 C CA . SER A 1 104 ? 9.648 -2.385 -36.777 1.00 97.56 104 SER A CA 1
ATOM 799 C C . SER A 1 104 ? 8.666 -2.350 -35.599 1.00 97.56 104 SER A C 1
ATOM 801 O O . SER A 1 104 ? 9.017 -2.052 -34.454 1.00 97.56 104 SER A O 1
ATOM 803 N N . LEU A 1 105 ? 7.402 -2.681 -35.875 1.00 95.12 105 LEU A N 1
ATOM 804 C CA . LEU A 1 105 ? 6.394 -2.899 -34.836 1.00 95.12 105 LEU A CA 1
ATOM 805 C C . LEU A 1 105 ? 6.811 -4.029 -33.879 1.00 95.12 105 LEU A C 1
ATOM 807 O O . LEU A 1 105 ? 6.725 -3.8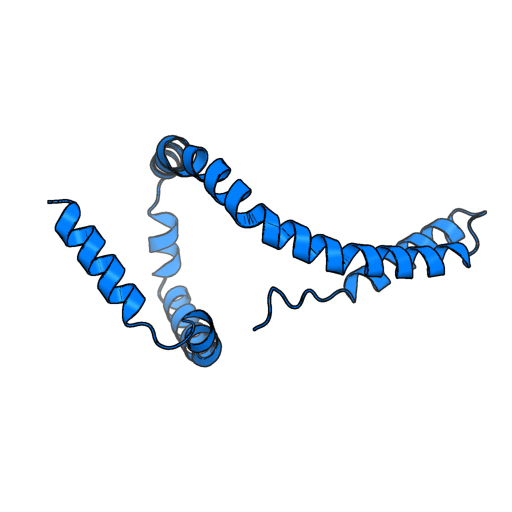57 -32.666 1.00 95.12 105 LEU A O 1
ATOM 811 N N . GLU A 1 106 ? 7.321 -5.138 -34.415 1.00 97.94 106 GLU A N 1
ATOM 812 C CA . GLU A 1 106 ? 7.754 -6.297 -33.624 1.00 97.94 106 GLU A CA 1
ATOM 813 C C . GLU A 1 106 ? 8.949 -5.977 -32.719 1.00 97.94 106 GLU A C 1
ATOM 815 O O . GLU A 1 106 ? 9.006 -6.428 -31.571 1.00 97.94 106 GLU A O 1
ATOM 820 N N . ASP A 1 107 ? 9.864 -5.120 -33.180 1.00 96.75 107 ASP A N 1
ATOM 821 C CA . ASP A 1 107 ? 10.953 -4.611 -32.343 1.00 96.75 107 ASP A CA 1
ATOM 822 C C . ASP A 1 107 ? 10.397 -3.825 -31.151 1.00 96.75 107 ASP A C 1
ATOM 824 O O . ASP A 1 107 ? 10.800 -4.027 -30.005 1.00 96.75 107 ASP A O 1
ATOM 828 N N . ASN A 1 108 ? 9.424 -2.947 -31.401 1.00 95.19 108 ASN A N 1
ATOM 829 C CA . ASN A 1 108 ? 8.806 -2.131 -30.361 1.00 95.19 108 ASN A CA 1
ATOM 830 C C . ASN A 1 108 ? 7.992 -2.966 -29.363 1.00 95.19 108 ASN A C 1
ATOM 832 O O . ASN A 1 108 ? 8.078 -2.724 -28.155 1.00 95.19 108 ASN A O 1
ATOM 836 N N . ILE A 1 109 ? 7.275 -3.989 -29.835 1.00 97.81 109 ILE A N 1
ATOM 837 C CA . ILE A 1 109 ? 6.595 -4.967 -28.974 1.00 97.81 109 ILE A CA 1
ATOM 838 C C . ILE A 1 109 ? 7.623 -5.691 -28.100 1.00 97.81 109 ILE A C 1
ATOM 840 O O . ILE A 1 109 ? 7.462 -5.754 -26.880 1.00 97.81 109 ILE A O 1
ATOM 844 N N . SER A 1 110 ? 8.718 -6.164 -28.692 1.00 97.31 110 SER A N 1
ATOM 845 C CA . SER A 1 110 ? 9.780 -6.869 -27.970 1.00 97.31 110 SER A CA 1
ATOM 846 C C . SER A 1 110 ? 10.418 -5.994 -26.887 1.00 97.31 110 SER A C 1
ATOM 848 O O . SER A 1 110 ? 10.615 -6.449 -25.759 1.00 97.31 110 SER A O 1
ATOM 850 N N . ARG A 1 111 ? 10.691 -4.715 -27.177 1.00 97.94 111 ARG A N 1
ATOM 851 C CA . ARG A 1 111 ? 11.204 -3.744 -26.190 1.00 97.94 111 ARG A CA 1
ATOM 852 C C . ARG A 1 111 ? 10.240 -3.555 -25.021 1.00 97.94 111 ARG A C 1
ATOM 854 O O . ARG A 1 111 ? 10.665 -3.554 -23.867 1.00 97.94 111 ARG A O 1
ATOM 861 N N . MET A 1 112 ? 8.951 -3.404 -25.314 1.00 97.56 112 MET A N 1
ATOM 862 C CA . MET A 1 112 ? 7.910 -3.225 -24.303 1.00 97.56 112 MET A CA 1
ATOM 863 C C . MET A 1 112 ? 7.784 -4.462 -23.403 1.00 97.56 112 MET A C 1
ATOM 865 O O . MET A 1 112 ? 7.814 -4.324 -22.179 1.00 97.56 112 MET A O 1
ATOM 869 N N . VAL A 1 113 ? 7.768 -5.669 -23.980 1.00 97.88 113 VAL A N 1
ATOM 870 C CA . VAL A 1 113 ? 7.756 -6.931 -23.219 1.00 97.88 113 VAL A CA 1
ATOM 871 C C . VAL A 1 113 ? 8.990 -7.050 -22.322 1.00 97.88 113 VAL A C 1
ATOM 873 O O . VAL A 1 113 ? 8.857 -7.385 -21.142 1.00 97.88 113 VAL A O 1
ATOM 876 N N . THR A 1 114 ? 10.182 -6.746 -22.844 1.00 97.81 114 THR A N 1
ATOM 877 C CA . THR A 1 114 ? 11.433 -6.771 -22.068 1.00 97.81 114 THR A CA 1
ATOM 878 C C . THR A 1 114 ? 11.384 -5.804 -20.891 1.00 97.81 114 THR A C 1
ATOM 880 O O . THR A 1 114 ? 11.744 -6.181 -19.777 1.00 97.81 114 THR A O 1
ATOM 883 N N . PHE A 1 115 ? 10.894 -4.580 -21.104 1.00 97.56 115 PHE A N 1
ATOM 884 C CA . PHE A 1 115 ? 10.764 -3.596 -20.034 1.00 97.56 115 PHE A CA 1
ATOM 885 C C . PHE A 1 115 ? 9.795 -4.059 -18.944 1.00 97.56 115 PHE A C 1
ATOM 887 O O . PHE A 1 115 ? 10.147 -4.028 -17.770 1.00 97.56 115 PHE A O 1
ATOM 894 N N . VAL A 1 116 ? 8.602 -4.537 -19.315 1.00 97.75 116 VAL A N 1
ATOM 895 C CA . VAL A 1 116 ? 7.587 -5.009 -18.355 1.00 97.75 116 VAL A CA 1
ATOM 896 C C . VAL A 1 116 ? 8.109 -6.185 -17.531 1.00 97.75 116 VAL A C 1
ATOM 898 O O . VAL A 1 116 ? 7.963 -6.184 -16.308 1.00 97.75 116 VAL A O 1
ATOM 901 N N . ARG A 1 117 ? 8.770 -7.158 -18.172 1.00 97.81 117 ARG A N 1
ATOM 902 C CA . ARG A 1 117 ? 9.402 -8.286 -17.469 1.00 97.81 117 ARG A CA 1
ATOM 903 C C . ARG A 1 117 ? 10.489 -7.810 -16.508 1.00 97.81 117 ARG A C 1
ATOM 905 O O . ARG A 1 117 ? 10.475 -8.203 -15.350 1.00 97.81 117 ARG A O 1
ATOM 912 N N . GLY A 1 118 ? 11.367 -6.914 -16.956 1.00 97.12 118 GLY A N 1
ATOM 913 C CA . GLY A 1 118 ? 12.421 -6.353 -16.112 1.00 97.12 118 GLY A CA 1
ATOM 914 C C . GLY A 1 118 ? 11.876 -5.538 -14.937 1.00 97.12 118 GLY A C 1
ATOM 915 O O . GLY A 1 118 ? 12.410 -5.604 -13.835 1.00 97.12 118 GLY A O 1
ATOM 916 N N . MET A 1 119 ? 10.785 -4.796 -15.124 1.00 97.12 119 MET A N 1
ATOM 917 C CA . MET A 1 119 ? 10.128 -4.066 -14.035 1.00 97.12 119 MET A CA 1
ATOM 918 C C . MET A 1 119 ? 9.472 -5.000 -13.0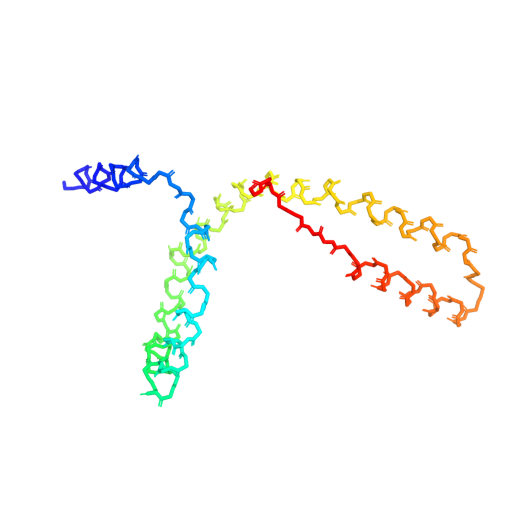12 1.00 97.12 119 MET A C 1
ATOM 920 O O . MET A 1 119 ? 9.476 -4.672 -11.828 1.00 97.12 119 MET A O 1
ATOM 924 N N . ALA A 1 120 ? 8.970 -6.168 -13.426 1.00 96.69 120 ALA A N 1
ATOM 925 C CA . ALA A 1 120 ? 8.387 -7.161 -12.519 1.00 96.69 120 ALA A CA 1
ATOM 926 C C . ALA A 1 120 ? 9.407 -7.774 -11.537 1.00 96.69 120 ALA A C 1
ATOM 928 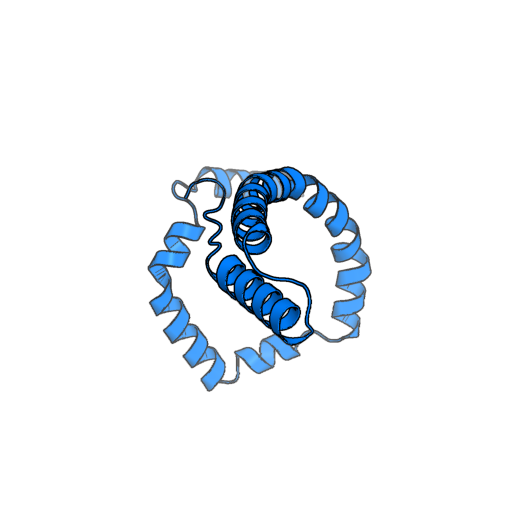O O . ALA A 1 120 ? 9.020 -8.300 -10.497 1.00 96.69 120 ALA A O 1
ATOM 929 N N . GLU A 1 121 ? 10.705 -7.680 -11.836 1.00 95.38 121 GLU A N 1
ATOM 930 C CA . GLU A 1 121 ? 11.787 -8.131 -10.949 1.00 95.38 121 GLU A CA 1
ATOM 931 C C . GLU A 1 121 ? 12.072 -7.139 -9.806 1.00 95.38 121 GLU A C 1
ATOM 933 O O . GLU A 1 121 ? 12.741 -7.482 -8.826 1.00 95.38 121 GLU A O 1
ATOM 938 N N . PHE A 1 122 ? 11.579 -5.900 -9.905 1.00 96.00 122 PHE A N 1
ATOM 939 C CA . PHE A 1 122 ? 11.819 -4.886 -8.887 1.00 96.00 122 PHE A CA 1
ATOM 940 C C . PHE A 1 122 ? 11.146 -5.265 -7.564 1.00 96.00 122 PHE A C 1
ATOM 942 O O . PHE A 1 122 ? 9.927 -5.394 -7.473 1.00 96.00 122 PHE A O 1
ATOM 949 N N . THR A 1 123 ? 11.945 -5.378 -6.502 1.00 92.56 123 THR A N 1
ATOM 950 C CA . THR A 1 123 ? 11.448 -5.626 -5.145 1.00 92.56 123 THR A CA 1
ATOM 951 C C . THR A 1 123 ? 11.864 -4.491 -4.221 1.00 92.56 123 THR A C 1
ATOM 953 O O . THR A 1 123 ? 13.042 -4.337 -3.894 1.00 92.56 123 THR A O 1
ATOM 956 N N . TRP A 1 124 ? 10.892 -3.726 -3.727 1.00 90.06 124 TRP A N 1
ATOM 957 C CA . TRP A 1 124 ? 11.144 -2.706 -2.714 1.00 90.06 124 TRP A CA 1
ATOM 958 C C . TRP A 1 124 ? 11.275 -3.338 -1.323 1.00 90.06 124 TRP A C 1
ATOM 960 O O . TRP A 1 124 ? 10.392 -4.061 -0.859 1.00 90.06 124 TRP A O 1
ATOM 970 N N . LYS A 1 125 ? 12.391 -3.066 -0.638 1.00 80.25 125 LYS A N 1
ATOM 971 C CA . LYS A 1 125 ? 12.670 -3.609 0.703 1.00 80.25 125 LYS A CA 1
ATOM 972 C C . LYS A 1 125 ? 12.281 -2.678 1.860 1.00 80.25 125 LYS A C 1
ATOM 974 O O . LYS A 1 125 ? 12.472 -3.076 3.007 1.00 80.25 125 LYS A O 1
ATOM 979 N N . GLY A 1 126 ? 11.671 -1.521 1.580 1.00 75.38 126 GLY A N 1
ATOM 980 C CA . GLY A 1 126 ? 11.260 -0.557 2.607 1.00 75.38 126 GLY A CA 1
ATOM 981 C C . GLY A 1 126 ? 12.432 0.130 3.310 1.00 75.38 126 GLY A C 1
ATOM 982 O O . GLY A 1 126 ? 13.597 -0.192 3.074 1.00 75.38 126 GLY A O 1
ATOM 983 N N . ARG A 1 127 ? 12.124 1.078 4.206 1.00 61.44 127 ARG A N 1
ATOM 984 C CA . ARG A 1 127 ? 13.083 1.529 5.229 1.00 61.44 127 ARG A CA 1
ATOM 985 C C . ARG A 1 127 ? 13.376 0.306 6.115 1.00 61.44 127 ARG A C 1
ATOM 987 O O . ARG A 1 127 ? 12.425 -0.361 6.505 1.00 61.44 127 ARG A O 1
ATOM 994 N N . ALA A 1 128 ? 14.655 -0.020 6.323 1.00 49.31 128 ALA A N 1
ATOM 995 C CA . ALA A 1 128 ? 15.146 -1.290 6.880 1.00 49.31 128 ALA A CA 1
ATOM 996 C C . ALA A 1 128 ? 14.203 -1.969 7.903 1.00 49.31 128 ALA A C 1
ATOM 998 O O . ALA A 1 128 ? 13.783 -1.338 8.874 1.00 49.31 128 ALA A O 1
ATOM 999 N N . ARG A 1 129 ? 13.884 -3.247 7.647 1.00 48.91 129 ARG A N 1
ATOM 1000 C CA . ARG A 1 129 ? 13.179 -4.146 8.578 1.00 48.91 129 ARG A CA 1
ATOM 1001 C C . ARG A 1 129 ? 14.058 -4.524 9.762 1.00 48.91 129 ARG A C 1
ATOM 1003 O O . ARG A 1 129 ? 15.273 -4.707 9.530 1.00 48.91 129 ARG A O 1
#

Foldseek 3Di:
DVVVVVVVVVVVVVPDPDDVVVVVVVCVVVVVVVVVVCVVVCVVVCVVVVQDPVNVVCCCVVPVVVCPVVVVVVCVVQVVVVCVQVVVLLVVLVVVLVPFDDPDPVSVVVSVVSSVVSSVPDDDCTDDD

Secondary structure (DSSP, 8-state):
-HHHHHHHHHHHHHT--S-HHHHHHHTHHHHHHHHHHHHHTSHHHHHHHTS-HHHHHHHIIIIIHHHHHHHHHHHHHHHHHHHHHHHHHHHHHHHHHHTS--SSHHHHHHHHHHHHHHHHT-----S--